Protein AF-A0AB33I318-F1 (afdb_monomer_lite)

Sequence (95 aa):
MVATRLNSIQIMRGIAALIVVAFHIRYNLSVYEQKNLGDLMFSNGEVGVYLFFVISGFIISLSTRRKESPLEFSIKRLLRIYPPYIFSFAILLFY

Foldseek 3Di:
DDPPPPVVLVVLLVVLVVLVVLLVCLCVPQDPVRNNPSCVVRVVSVVSVVSNVVSVVVVLVVVVVPVDDPVRVVVVVCVVPVVVVVVVVVVVVVD

InterPro domains:
  IPR002656 Acyltransferase 3 domain [PF01757] (7-93)
  IPR050879 Acyltransferase 3 [PTHR23028] (7-93)

pLDDT: mean 88.37, std 10.95, range [36.38, 96.81]

Organism: Escherichia coli (NCBI:txid562)

Radius of gyration: 17.6 Å; chains: 1; bounding box: 36×33×50 Å

Secondary structure (DSSP, 8-state):
------HHHHHHHHHHHHHHHHHHHGGG--BTTBTTHHHHHHTTTTHHHHHHHHHHHHHHHHHHTS---HHHHHHHHHHHHHHHHHHHHHHHHH-

Structure (mmCIF, N/CA/C/O backbone):
data_AF-A0AB33I318-F1
#
_entry.id   AF-A0AB33I318-F1
#
loop_
_atom_site.group_PDB
_atom_site.id
_atom_site.type_symbol
_atom_site.label_atom_id
_atom_site.label_alt_id
_atom_site.label_comp_id
_atom_site.label_asym_id
_atom_site.label_entity_id
_atom_site.label_seq_id
_atom_site.pdbx_PDB_ins_code
_atom_site.Cartn_x
_atom_site.Cartn_y
_atom_site.Cartn_z
_atom_site.occupancy
_atom_site.B_iso_or_equiv
_atom_site.auth_seq_id
_atom_site.auth_comp_id
_atom_site.auth_asym_id
_atom_site.auth_atom_id
_atom_site.pdbx_PDB_model_num
ATOM 1 N N . MET A 1 1 ? -5.306 -10.255 26.723 1.00 36.38 1 MET A N 1
ATOM 2 C CA . MET A 1 1 ? -5.686 -11.223 25.669 1.00 36.38 1 MET A CA 1
ATOM 3 C C . MET A 1 1 ? -4.721 -11.033 24.507 1.00 36.38 1 MET A C 1
ATOM 5 O O . MET A 1 1 ? -4.712 -9.959 23.915 1.00 36.38 1 MET A O 1
ATOM 9 N N . VAL A 1 2 ? -3.822 -11.991 24.271 1.00 39.59 2 VAL A N 1
ATOM 10 C CA . VAL A 1 2 ? -2.802 -11.891 23.216 1.00 39.59 2 VAL A CA 1
ATOM 11 C C . VAL A 1 2 ? -3.521 -11.745 21.878 1.00 39.59 2 VAL A C 1
ATOM 13 O O . VAL A 1 2 ? -4.323 -12.590 21.499 1.00 39.59 2 VAL A O 1
ATOM 16 N N . ALA A 1 3 ? -3.280 -10.635 21.185 1.00 53.16 3 ALA A N 1
ATOM 17 C CA . ALA A 1 3 ? -3.701 -10.469 19.807 1.00 53.16 3 ALA A CA 1
ATOM 18 C C . ALA A 1 3 ? -3.057 -11.591 18.988 1.00 53.16 3 ALA A C 1
ATOM 20 O O . ALA A 1 3 ? -1.852 -11.526 18.755 1.00 53.16 3 ALA A O 1
ATOM 21 N N . THR A 1 4 ? -3.818 -12.603 18.571 1.00 60.81 4 THR A N 1
ATOM 22 C CA . THR A 1 4 ? -3.314 -13.649 17.677 1.00 60.81 4 THR A CA 1
ATOM 23 C C . THR A 1 4 ? -2.891 -12.975 16.377 1.00 60.81 4 THR A C 1
ATOM 25 O O . THR A 1 4 ? -3.716 -12.644 15.524 1.00 60.81 4 THR A O 1
ATOM 28 N N . ARG A 1 5 ? -1.601 -12.649 16.257 1.00 68.75 5 ARG A N 1
ATOM 29 C CA . ARG A 1 5 ? -1.053 -12.089 15.028 1.00 68.75 5 ARG A CA 1
ATOM 30 C C . ARG A 1 5 ? -0.975 -13.244 14.045 1.00 68.75 5 ARG A C 1
ATOM 32 O O . ARG A 1 5 ? -0.179 -14.161 14.218 1.00 68.75 5 ARG A O 1
ATOM 39 N N . LEU A 1 6 ? -1.835 -13.208 13.032 1.00 87.56 6 LEU A N 1
ATOM 40 C CA . LEU A 1 6 ? -1.808 -14.154 11.921 1.00 87.56 6 LEU A CA 1
ATOM 41 C C . LEU A 1 6 ? -0.604 -13.826 11.031 1.00 87.56 6 LEU A C 1
ATOM 43 O O . LEU A 1 6 ? -0.745 -13.212 9.974 1.00 87.56 6 LEU A O 1
ATOM 47 N N . ASN A 1 7 ? 0.593 -14.164 11.512 1.00 89.25 7 ASN A N 1
ATOM 48 C CA . ASN A 1 7 ? 1.855 -13.797 10.873 1.00 89.25 7 ASN A CA 1
ATOM 49 C C . ASN A 1 7 ? 1.940 -14.357 9.451 1.00 89.25 7 ASN A C 1
ATOM 51 O O . ASN A 1 7 ? 2.300 -13.619 8.544 1.00 89.25 7 ASN A O 1
ATOM 55 N N . SER A 1 8 ? 1.510 -15.602 9.232 1.00 91.94 8 SER A N 1
ATOM 56 C CA . SER A 1 8 ? 1.435 -16.213 7.898 1.00 91.94 8 SER A CA 1
ATOM 57 C C . SER A 1 8 ? 0.595 -15.386 6.917 1.00 91.94 8 SER A C 1
ATOM 59 O O . SER A 1 8 ? 1.034 -15.117 5.803 1.00 91.94 8 SER A O 1
ATOM 61 N N . ILE A 1 9 ? -0.571 -14.897 7.347 1.00 93.00 9 ILE A N 1
ATOM 62 C CA . ILE A 1 9 ? -1.456 -14.059 6.524 1.00 93.00 9 ILE A CA 1
ATOM 63 C C . ILE A 1 9 ? -0.828 -12.688 6.237 1.00 93.00 9 ILE A C 1
ATOM 65 O O . ILE A 1 9 ? -0.945 -12.174 5.126 1.00 93.00 9 ILE A O 1
ATOM 69 N N . GLN A 1 10 ? -0.130 -12.090 7.208 1.00 92.56 10 GLN A N 1
ATOM 70 C CA . GLN A 1 10 ? 0.583 -10.826 6.983 1.00 92.56 10 GLN A CA 1
ATOM 71 C C . GLN A 1 10 ? 1.772 -11.001 6.026 1.00 92.56 10 GLN A C 1
ATOM 73 O O . GLN A 1 10 ? 1.985 -10.140 5.175 1.00 92.56 10 GLN A O 1
ATOM 78 N N . ILE A 1 11 ? 2.506 -12.115 6.119 1.00 94.62 11 ILE A N 1
ATOM 79 C CA . ILE A 1 11 ? 3.586 -12.460 5.181 1.00 94.62 11 ILE A CA 1
ATOM 80 C C . ILE A 1 11 ? 3.012 -12.637 3.774 1.00 94.62 11 ILE A C 1
ATOM 82 O O . ILE A 1 11 ? 3.521 -12.037 2.832 1.00 94.62 11 ILE A O 1
ATOM 86 N N . MET A 1 12 ? 1.906 -13.371 3.634 1.00 95.19 12 MET A N 1
ATOM 87 C CA . MET A 1 12 ? 1.229 -13.564 2.348 1.00 95.19 12 MET A CA 1
ATOM 88 C C . MET A 1 12 ? 0.763 -12.239 1.736 1.00 95.19 12 MET A C 1
ATOM 90 O O . MET A 1 12 ? 0.923 -12.020 0.539 1.00 95.19 12 MET A O 1
ATOM 94 N N . ARG A 1 13 ? 0.258 -11.311 2.558 1.00 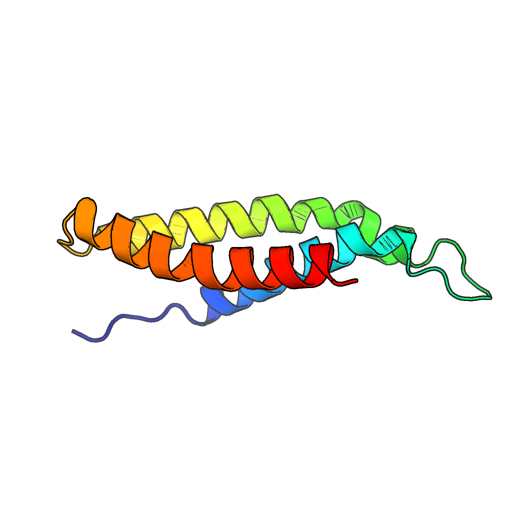95.19 13 ARG A N 1
ATOM 95 C CA . ARG A 1 13 ? -0.053 -9.944 2.118 1.00 95.19 13 ARG A CA 1
ATOM 96 C C . ARG A 1 13 ? 1.192 -9.200 1.625 1.00 95.19 13 ARG A C 1
ATOM 98 O O . ARG A 1 13 ? 1.104 -8.478 0.637 1.00 95.19 13 ARG A O 1
ATOM 105 N N . GLY A 1 14 ? 2.327 -9.358 2.306 1.00 95.00 14 GLY A N 1
ATOM 106 C CA . GLY A 1 14 ? 3.610 -8.797 1.876 1.00 95.00 14 GLY A CA 1
ATOM 107 C C . GLY A 1 14 ? 4.049 -9.344 0.518 1.00 95.00 14 GLY A C 1
ATOM 108 O O . GLY A 1 14 ? 4.345 -8.565 -0.381 1.00 95.00 14 GLY A O 1
ATOM 109 N N . ILE A 1 15 ? 3.996 -10.667 0.340 1.00 96.81 15 ILE A N 1
ATOM 110 C CA . ILE A 1 15 ? 4.298 -11.333 -0.936 1.00 96.81 15 ILE A CA 1
ATOM 111 C C . ILE A 1 15 ? 3.374 -10.817 -2.046 1.00 96.81 15 ILE A C 1
ATOM 113 O O . ILE A 1 15 ? 3.855 -10.441 -3.111 1.00 96.81 15 ILE A O 1
ATOM 117 N N . ALA A 1 16 ? 2.067 -10.720 -1.787 1.00 96.69 16 ALA A N 1
ATOM 118 C CA . ALA A 1 16 ? 1.109 -10.182 -2.750 1.00 96.69 16 ALA A CA 1
ATOM 119 C C . ALA A 1 16 ? 1.461 -8.744 -3.169 1.00 96.69 16 ALA A C 1
ATOM 121 O O . ALA A 1 16 ? 1.458 -8.436 -4.356 1.00 96.69 16 ALA A O 1
ATOM 122 N N . ALA A 1 17 ? 1.836 -7.879 -2.218 1.00 96.44 17 ALA A N 1
ATOM 123 C CA . ALA A 1 17 ? 2.261 -6.513 -2.522 1.00 96.44 17 ALA A CA 1
ATOM 124 C C . ALA A 1 17 ? 3.537 -6.472 -3.383 1.00 96.44 17 ALA A C 1
ATOM 126 O O . ALA A 1 17 ? 3.621 -5.669 -4.308 1.00 96.44 17 ALA A O 1
ATOM 127 N N . LEU A 1 18 ? 4.507 -7.354 -3.120 1.00 96.38 18 LEU A N 1
ATOM 128 C CA . LEU A 1 18 ? 5.730 -7.456 -3.924 1.00 96.38 18 LEU A CA 1
ATOM 129 C C . LEU A 1 18 ? 5.439 -7.912 -5.358 1.00 96.38 18 LEU A C 1
ATOM 131 O O . LEU A 1 18 ? 6.019 -7.363 -6.290 1.00 96.38 18 LEU A O 1
ATOM 135 N N . ILE A 1 19 ? 4.506 -8.849 -5.548 1.00 95.75 19 ILE A N 1
ATOM 136 C CA . ILE A 1 19 ? 4.052 -9.266 -6.884 1.00 95.75 19 ILE A CA 1
ATOM 137 C C . ILE A 1 19 ? 3.414 -8.083 -7.631 1.00 95.75 19 ILE A C 1
ATOM 139 O O . ILE A 1 19 ? 3.702 -7.883 -8.809 1.00 95.75 19 ILE A O 1
ATOM 143 N N . VAL A 1 20 ? 2.610 -7.253 -6.952 1.00 96.06 20 VAL A N 1
ATOM 144 C CA . VAL A 1 20 ? 2.029 -6.033 -7.549 1.00 96.06 20 VAL A CA 1
ATOM 145 C C . VAL A 1 20 ? 3.115 -5.046 -7.967 1.00 96.06 20 VAL A C 1
ATOM 147 O O . VAL A 1 20 ? 3.037 -4.481 -9.056 1.00 96.06 20 VAL A O 1
ATOM 150 N N . VAL A 1 21 ? 4.137 -4.839 -7.133 1.00 94.94 21 VAL A N 1
ATOM 151 C CA . VAL A 1 21 ? 5.276 -3.982 -7.494 1.00 94.94 21 VAL A CA 1
ATOM 152 C C . VAL A 1 21 ? 5.982 -4.547 -8.723 1.00 94.94 21 VAL A C 1
ATOM 154 O O . VAL A 1 21 ? 6.138 -3.815 -9.697 1.00 94.94 21 VAL A O 1
ATOM 157 N N . ALA A 1 22 ? 6.323 -5.841 -8.716 1.00 94.00 22 ALA A N 1
ATOM 158 C CA . ALA A 1 22 ? 6.976 -6.527 -9.831 1.00 94.00 22 ALA A CA 1
ATOM 159 C C . ALA A 1 22 ? 6.180 -6.405 -11.141 1.00 94.00 22 ALA A C 1
ATOM 161 O O . ALA A 1 22 ? 6.759 -6.121 -12.188 1.00 94.00 22 ALA A O 1
ATOM 162 N N . PHE A 1 23 ? 4.849 -6.518 -11.073 1.00 93.94 23 PHE A N 1
ATOM 163 C CA . PHE A 1 23 ? 3.959 -6.276 -12.207 1.00 93.94 23 PHE A CA 1
ATOM 164 C C . PHE A 1 23 ? 4.118 -4.862 -12.774 1.00 93.94 23 PHE A C 1
ATOM 166 O O . PHE A 1 23 ? 4.243 -4.711 -13.984 1.00 93.94 23 PHE A O 1
ATOM 173 N N . HIS A 1 24 ? 4.132 -3.822 -11.937 1.00 93.12 24 HIS A N 1
ATOM 174 C CA . HIS A 1 24 ? 4.217 -2.436 -12.418 1.00 93.12 24 HIS A CA 1
ATOM 175 C C . HIS A 1 24 ? 5.600 -2.085 -12.971 1.00 93.12 24 HIS A C 1
ATOM 177 O O . HIS A 1 24 ? 5.698 -1.337 -13.941 1.00 93.12 24 HIS A O 1
ATOM 183 N N . ILE A 1 25 ? 6.669 -2.645 -12.398 1.00 92.31 25 ILE A N 1
ATOM 184 C CA . ILE A 1 25 ? 8.030 -2.386 -12.882 1.00 92.31 25 ILE A CA 1
ATOM 185 C C . ILE A 1 25 ? 8.426 -3.271 -14.068 1.00 92.31 25 ILE A C 1
ATOM 187 O O . ILE A 1 25 ? 9.474 -3.019 -14.652 1.00 92.31 25 ILE A O 1
ATOM 191 N N . ARG A 1 26 ? 7.605 -4.257 -14.466 1.00 90.25 26 ARG A N 1
ATOM 192 C CA . ARG A 1 26 ? 7.944 -5.266 -15.491 1.00 90.25 26 ARG A CA 1
ATOM 193 C C . ARG A 1 26 ? 8.472 -4.680 -16.803 1.00 90.25 26 ARG A C 1
ATOM 195 O O . ARG A 1 26 ? 9.401 -5.230 -17.382 1.00 90.25 26 ARG A O 1
ATOM 202 N N . TYR A 1 27 ? 7.947 -3.534 -17.229 1.00 86.25 27 TYR A N 1
ATOM 203 C CA . TYR A 1 27 ? 8.371 -2.863 -18.461 1.00 86.25 27 TYR A CA 1
ATOM 204 C C . TYR A 1 27 ? 9.807 -2.326 -18.400 1.00 86.25 27 TYR A C 1
ATOM 206 O O . TYR A 1 27 ? 10.430 -2.113 -19.432 1.00 86.25 27 TYR A O 1
ATOM 214 N N . ASN A 1 28 ? 10.346 -2.150 -17.194 1.00 86.56 28 ASN A N 1
ATOM 215 C CA . ASN A 1 28 ? 11.712 -1.697 -16.945 1.00 86.56 28 ASN A CA 1
ATOM 216 C C . ASN A 1 28 ? 12.676 -2.863 -16.653 1.00 86.56 28 ASN A C 1
ATOM 218 O O . ASN A 1 28 ? 13.853 -2.628 -16.403 1.00 86.56 28 ASN A O 1
ATOM 222 N N . LEU A 1 29 ? 12.201 -4.118 -16.667 1.00 82.88 29 LEU A N 1
ATOM 223 C CA . LEU A 1 29 ? 13.011 -5.314 -16.385 1.00 82.88 29 LEU A CA 1
ATOM 224 C C . LEU A 1 29 ? 13.664 -5.926 -17.637 1.00 82.88 29 LEU A C 1
ATOM 226 O O . LEU A 1 29 ? 14.113 -7.072 -17.604 1.00 82.88 29 LEU A O 1
ATOM 230 N N . SER A 1 30 ? 13.733 -5.196 -18.750 1.00 77.69 30 SER A N 1
ATOM 231 C CA . SER A 1 30 ? 14.438 -5.664 -19.945 1.00 77.69 30 SER A CA 1
ATOM 232 C C . SER A 1 30 ? 15.945 -5.751 -19.682 1.00 77.69 30 SER A C 1
ATOM 234 O O . SER A 1 30 ? 16.571 -4.753 -19.321 1.00 77.69 30 SER A O 1
ATOM 236 N N . VAL A 1 31 ? 16.537 -6.922 -19.911 1.00 76.62 31 VAL A N 1
ATOM 237 C CA . VAL A 1 31 ? 17.995 -7.131 -19.861 1.00 76.62 31 VAL A CA 1
ATOM 238 C C . VAL A 1 31 ? 18.522 -7.195 -21.297 1.00 76.62 31 VAL A C 1
ATOM 240 O O . VAL A 1 31 ? 17.778 -7.593 -22.191 1.00 76.62 31 VAL A O 1
ATOM 243 N N . TYR A 1 32 ? 19.782 -6.801 -21.531 1.00 69.25 32 TYR A N 1
ATOM 244 C CA . TYR A 1 32 ? 20.408 -6.666 -22.863 1.00 69.25 32 TYR A CA 1
ATOM 245 C C . TYR A 1 32 ? 20.077 -7.804 -23.851 1.00 69.25 32 TYR A C 1
ATOM 247 O O . TYR A 1 32 ? 19.795 -7.528 -25.015 1.00 69.25 32 TYR A O 1
ATOM 255 N N . GLU A 1 33 ? 20.051 -9.061 -23.392 1.00 75.19 33 GLU A N 1
ATOM 256 C CA . GLU A 1 33 ? 19.741 -10.228 -24.235 1.00 75.19 33 GLU A CA 1
ATOM 257 C C . GLU A 1 33 ? 18.259 -10.642 -24.234 1.00 75.19 33 GLU A C 1
ATOM 259 O O . GLU A 1 33 ? 17.802 -11.316 -25.155 1.00 75.19 33 G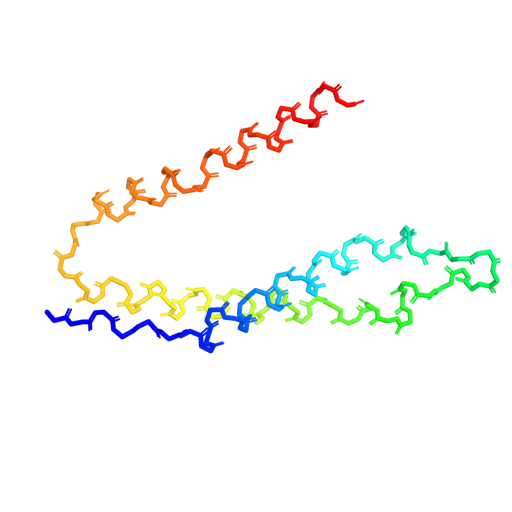LU A O 1
ATOM 264 N N . GLN A 1 34 ? 17.470 -10.211 -23.245 1.00 78.62 34 GLN A N 1
ATOM 265 C CA . GLN A 1 34 ? 16.071 -10.607 -23.089 1.00 78.62 34 GLN A CA 1
ATOM 266 C C . GLN A 1 34 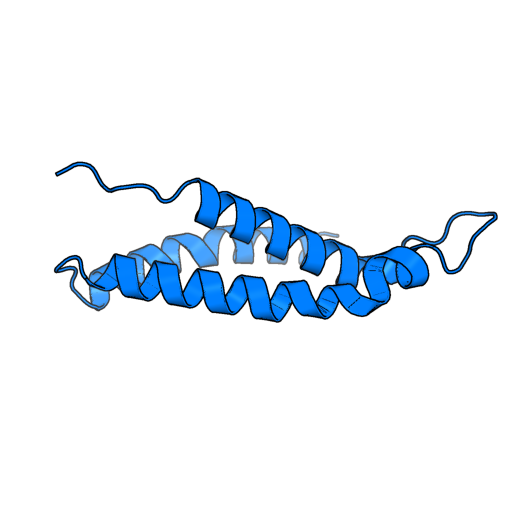? 15.180 -9.393 -22.815 1.00 78.62 34 GLN A C 1
ATOM 268 O O . GLN A 1 34 ? 14.885 -9.025 -21.674 1.00 78.62 34 GLN A O 1
ATOM 273 N N . LYS A 1 35 ? 14.696 -8.794 -23.907 1.00 78.94 35 LYS A N 1
ATOM 274 C CA . LYS A 1 35 ? 13.848 -7.592 -23.876 1.00 78.94 35 LYS A CA 1
ATOM 275 C C . LYS A 1 35 ? 12.505 -7.804 -23.165 1.00 78.94 35 LYS A C 1
ATOM 277 O O . LYS A 1 35 ? 12.005 -6.875 -22.550 1.00 78.94 35 LYS A O 1
ATOM 282 N N . ASN A 1 36 ? 11.971 -9.028 -23.181 1.00 85.56 36 ASN A N 1
ATOM 283 C CA . ASN A 1 36 ? 10.642 -9.354 -22.642 1.00 85.56 36 ASN A CA 1
ATOM 284 C C . ASN A 1 36 ? 10.691 -10.083 -21.285 1.00 85.56 36 ASN A C 1
ATOM 286 O O . ASN A 1 36 ? 9.728 -10.752 -20.914 1.00 85.56 36 ASN A O 1
ATOM 290 N N . LEU A 1 37 ? 11.811 -10.017 -20.552 1.00 87.50 37 LEU A N 1
ATOM 291 C CA . LEU A 1 37 ? 11.977 -10.759 -19.295 1.00 87.50 37 LEU A CA 1
ATOM 292 C C . LEU A 1 37 ? 10.893 -10.408 -18.261 1.00 87.50 37 LEU A C 1
ATOM 294 O O . LEU A 1 37 ? 10.316 -11.301 -17.642 1.00 87.50 37 LEU A O 1
ATOM 298 N N . GLY A 1 38 ? 10.577 -9.120 -18.112 1.00 87.62 38 GLY A N 1
ATOM 299 C CA . GLY A 1 38 ? 9.544 -8.668 -17.184 1.00 87.62 38 GLY A CA 1
ATOM 300 C C . GLY A 1 38 ? 8.153 -9.208 -17.518 1.00 87.62 38 GLY A C 1
ATOM 301 O O . GLY A 1 38 ? 7.458 -9.679 -16.622 1.00 87.62 38 GLY A O 1
ATOM 302 N N . ASP A 1 39 ? 7.759 -9.208 -18.792 1.00 89.00 39 ASP A N 1
ATOM 303 C CA . ASP A 1 39 ? 6.468 -9.763 -19.213 1.00 89.00 39 ASP A CA 1
ATOM 304 C C . ASP A 1 39 ? 6.428 -11.291 -19.072 1.00 89.00 39 ASP A C 1
ATOM 306 O O . ASP A 1 39 ? 5.416 -11.844 -18.640 1.00 89.00 39 ASP A O 1
ATOM 310 N N . LEU A 1 40 ? 7.538 -11.984 -19.348 1.00 89.12 40 LEU A N 1
ATOM 311 C CA . LEU A 1 40 ? 7.632 -13.433 -19.152 1.00 89.12 40 LEU A CA 1
ATOM 312 C C . LEU A 1 40 ? 7.405 -13.825 -17.684 1.00 89.12 40 LEU A C 1
ATOM 314 O O . LEU A 1 40 ? 6.718 -14.804 -17.404 1.00 89.12 40 LEU A O 1
ATOM 318 N N . MET A 1 41 ? 7.981 -13.066 -16.751 1.00 89.06 41 MET A N 1
ATOM 319 C CA . MET A 1 41 ? 7.933 -13.388 -15.322 1.00 89.06 41 MET A CA 1
ATOM 320 C C . MET A 1 41 ? 6.698 -12.827 -14.611 1.00 89.06 41 MET A C 1
ATOM 322 O O . MET A 1 41 ? 6.206 -13.440 -13.664 1.00 89.06 41 MET A O 1
ATOM 326 N N . PHE A 1 42 ? 6.204 -11.662 -15.036 1.00 93.00 42 PHE A N 1
ATOM 327 C CA . PHE A 1 42 ? 5.239 -10.876 -14.265 1.00 93.00 42 PHE A CA 1
ATOM 328 C C . PHE A 1 42 ? 4.026 -10.401 -15.067 1.00 93.00 42 PHE A C 1
ATOM 330 O O . PHE A 1 42 ? 3.274 -9.590 -14.542 1.00 93.00 42 PHE A O 1
ATOM 337 N N . SER A 1 43 ? 3.767 -10.905 -16.279 1.00 90.50 43 SER A N 1
ATOM 338 C CA . SER A 1 43 ? 2.537 -10.580 -17.033 1.00 90.50 43 SER A CA 1
ATOM 339 C C . SER A 1 43 ? 1.252 -10.861 -16.248 1.00 90.50 43 SER A C 1
ATOM 341 O O . SER A 1 43 ? 0.334 -10.055 -16.284 1.00 90.50 43 SER A O 1
ATOM 343 N N . ASN A 1 44 ? 1.213 -11.938 -15.461 1.00 92.19 44 ASN A N 1
ATOM 344 C CA . ASN A 1 44 ? 0.058 -12.303 -14.626 1.00 92.19 44 ASN A CA 1
ATOM 345 C C . ASN A 1 44 ? 0.124 -11.728 -13.196 1.00 92.19 44 ASN A C 1
ATOM 347 O O . ASN A 1 44 ? -0.619 -12.148 -12.306 1.00 92.19 44 ASN A O 1
ATOM 351 N N . GLY A 1 45 ? 1.035 -10.787 -12.930 1.00 90.50 45 GLY A N 1
ATOM 352 C CA . GLY A 1 45 ? 1.237 -10.219 -11.592 1.00 90.50 45 GLY A CA 1
ATOM 353 C C . GLY A 1 45 ? 0.057 -9.384 -11.069 1.00 90.50 45 GLY A C 1
ATOM 354 O O . GLY A 1 45 ? -0.029 -9.121 -9.869 1.00 90.50 45 GLY A O 1
ATOM 355 N N . GLU A 1 46 ? -0.908 -9.040 -11.924 1.00 92.44 46 GLU A N 1
ATOM 356 C CA . GLU A 1 46 ? -2.201 -8.454 -11.541 1.00 92.44 46 GLU A CA 1
ATOM 357 C C . GLU A 1 46 ? -2.972 -9.305 -10.519 1.00 92.44 46 GLU A C 1
ATOM 359 O O . GLU A 1 46 ? -3.680 -8.761 -9.670 1.00 92.44 46 GLU A O 1
ATOM 364 N N . VAL A 1 47 ? -2.754 -10.628 -10.502 1.00 94.38 47 VAL A N 1
ATOM 365 C CA . VAL A 1 47 ? -3.327 -11.535 -9.494 1.00 94.38 47 VAL A CA 1
ATOM 366 C C . VAL A 1 47 ? -2.945 -11.123 -8.067 1.00 94.38 47 VAL A C 1
ATOM 368 O O . VAL A 1 47 ? -3.742 -11.262 -7.132 1.00 94.38 47 VAL A O 1
ATOM 371 N N . GLY A 1 48 ? -1.755 -10.538 -7.898 1.00 94.12 48 GLY A N 1
ATOM 372 C CA . GLY A 1 48 ? -1.296 -9.994 -6.622 1.00 94.12 48 GLY A CA 1
ATOM 373 C C . GLY A 1 48 ? -2.220 -8.905 -6.071 1.00 94.12 48 GLY A C 1
ATOM 374 O O . GLY A 1 48 ? -2.386 -8.814 -4.854 1.00 94.12 48 GLY A O 1
ATOM 375 N N . VAL A 1 49 ? -2.881 -8.129 -6.939 1.00 95.38 49 VAL A N 1
ATOM 376 C CA . VAL A 1 49 ? -3.819 -7.067 -6.547 1.00 95.38 49 VAL A CA 1
ATOM 377 C C . VAL A 1 49 ? -5.041 -7.674 -5.862 1.00 95.38 49 VAL A C 1
ATOM 379 O O . VAL A 1 49 ? -5.367 -7.295 -4.733 1.00 95.38 49 VAL A O 1
ATOM 382 N N . TYR A 1 50 ? -5.677 -8.664 -6.495 1.00 96.38 50 TYR A N 1
ATOM 383 C CA . TYR A 1 50 ? -6.843 -9.346 -5.925 1.00 96.38 50 TYR A CA 1
ATOM 384 C C . TYR A 1 50 ? -6.502 -10.001 -4.583 1.00 96.38 50 TYR A C 1
ATOM 386 O O . TYR A 1 50 ? -7.213 -9.802 -3.595 1.00 96.38 50 TYR A O 1
ATOM 394 N N . LEU A 1 51 ? -5.373 -10.716 -4.513 1.00 95.81 51 LEU A N 1
ATOM 395 C CA . LEU A 1 51 ? -4.932 -11.377 -3.286 1.00 95.81 51 LEU A CA 1
ATOM 396 C C . LEU A 1 51 ? -4.646 -10.367 -2.162 1.00 95.81 51 LEU A C 1
ATOM 398 O O . LEU A 1 51 ? -5.099 -10.548 -1.027 1.00 95.81 51 LEU A O 1
ATOM 402 N N . PHE A 1 52 ? -3.942 -9.274 -2.469 1.00 96.50 52 PHE A N 1
ATOM 403 C CA . PHE A 1 52 ? -3.635 -8.221 -1.503 1.00 96.50 52 PHE A CA 1
ATOM 404 C C . PHE A 1 52 ? -4.904 -7.575 -0.934 1.00 96.50 52 PHE A C 1
ATOM 406 O O . PHE A 1 52 ? -4.997 -7.377 0.285 1.00 96.50 52 PHE A O 1
ATOM 413 N N . PHE A 1 53 ? -5.886 -7.264 -1.785 1.00 95.31 53 PHE A N 1
ATOM 414 C CA . PHE A 1 53 ? -7.136 -6.638 -1.353 1.00 95.31 53 PHE A CA 1
ATOM 415 C C . PHE A 1 53 ? -8.011 -7.582 -0.526 1.00 95.31 53 PHE A C 1
ATOM 417 O O . PHE A 1 53 ? -8.489 -7.164 0.532 1.00 95.31 53 PHE A O 1
ATOM 424 N N . VAL A 1 54 ? -8.162 -8.847 -0.930 1.00 96.31 54 VAL A N 1
ATOM 425 C CA . VAL A 1 54 ? -8.951 -9.841 -0.177 1.00 96.31 54 VAL A CA 1
ATOM 426 C C . VAL A 1 54 ? -8.357 -10.069 1.216 1.00 96.31 54 VAL A C 1
ATOM 428 O O . VAL A 1 54 ? -9.073 -9.973 2.217 1.00 96.31 54 VAL A O 1
ATOM 431 N N . ILE A 1 55 ? -7.039 -10.283 1.314 1.00 95.38 55 ILE A N 1
ATOM 432 C CA . ILE A 1 55 ? -6.366 -10.456 2.611 1.00 95.38 55 ILE A CA 1
ATOM 433 C C . ILE A 1 55 ? -6.497 -9.191 3.463 1.00 95.38 55 ILE A C 1
ATOM 435 O O . ILE A 1 55 ? -6.761 -9.269 4.666 1.00 95.38 55 ILE A O 1
ATOM 439 N N . SER A 1 56 ? -6.316 -8.015 2.860 1.00 92.81 56 SER A N 1
ATOM 440 C CA . SER A 1 56 ? -6.452 -6.751 3.582 1.00 92.81 56 SER A CA 1
ATOM 441 C C . SER A 1 56 ? -7.868 -6.593 4.135 1.00 92.81 56 SER A C 1
ATOM 443 O O . SER A 1 56 ? -8.008 -6.307 5.322 1.00 92.81 56 SER A O 1
ATOM 445 N N . GLY A 1 57 ? -8.904 -6.853 3.332 1.00 92.38 57 GLY A N 1
ATOM 446 C CA . GLY A 1 57 ? -10.306 -6.836 3.762 1.00 92.38 57 GLY A CA 1
ATOM 447 C C . GLY A 1 57 ? -10.575 -7.777 4.937 1.00 92.38 57 GLY A C 1
ATOM 448 O O . GLY A 1 57 ? -11.145 -7.360 5.947 1.00 92.38 57 GLY A O 1
ATOM 449 N N . PHE A 1 58 ? -10.070 -9.010 4.858 1.00 92.75 58 PHE A N 1
ATOM 450 C CA . PHE A 1 58 ? -10.156 -9.986 5.944 1.00 92.75 58 PHE A CA 1
ATOM 451 C C . PHE A 1 58 ? -9.514 -9.479 7.248 1.00 92.75 58 PHE A C 1
ATOM 453 O O . PHE A 1 58 ? -10.140 -9.509 8.309 1.00 92.75 58 PHE A O 1
ATOM 460 N N . ILE A 1 59 ? -8.287 -8.948 7.182 1.00 90.31 59 ILE A N 1
ATOM 461 C CA . ILE A 1 59 ? -7.585 -8.403 8.357 1.00 90.31 59 ILE A CA 1
ATOM 462 C C . ILE A 1 59 ? -8.330 -7.203 8.956 1.00 90.31 59 ILE A C 1
ATOM 464 O O . ILE A 1 59 ? -8.365 -7.048 10.177 1.00 90.31 59 ILE A O 1
ATOM 468 N N . ILE A 1 60 ? -8.927 -6.358 8.116 1.00 88.88 60 ILE A N 1
ATOM 469 C CA . ILE A 1 60 ? -9.700 -5.193 8.558 1.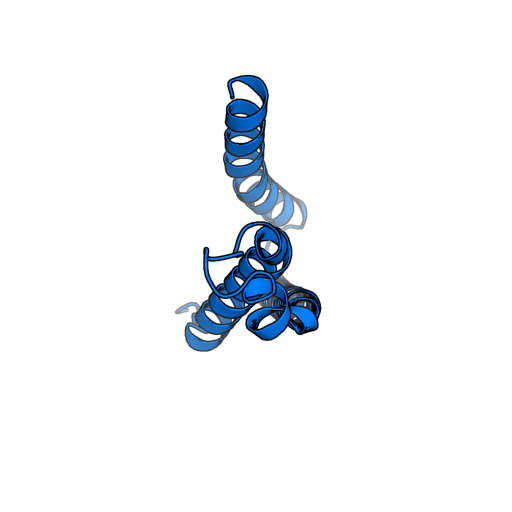00 88.88 60 ILE A CA 1
ATOM 470 C C . ILE A 1 60 ? -10.945 -5.637 9.316 1.00 88.88 60 ILE A C 1
ATOM 472 O O . ILE A 1 60 ? -11.156 -5.169 10.432 1.00 88.88 60 ILE A O 1
ATOM 476 N N . SER A 1 61 ? -11.708 -6.574 8.751 1.00 89.31 61 SER A N 1
ATOM 477 C CA . SER A 1 61 ? -12.885 -7.160 9.400 1.00 89.31 61 SER A CA 1
ATOM 478 C C . SER A 1 61 ? -12.529 -7.804 10.745 1.00 89.31 61 SER A C 1
AT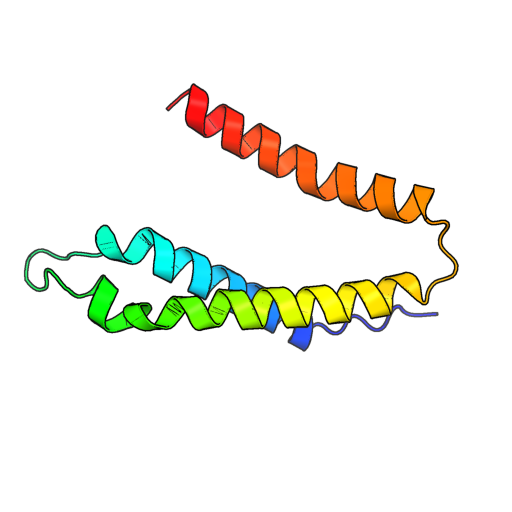OM 480 O O . SER A 1 61 ? -13.224 -7.618 11.742 1.00 89.31 61 SER A O 1
ATOM 482 N N . LEU A 1 62 ? -11.392 -8.503 10.823 1.00 87.50 62 LEU A N 1
ATOM 483 C CA . LEU A 1 62 ? -10.916 -9.071 12.083 1.00 87.50 62 LEU A CA 1
ATOM 484 C C . LEU A 1 62 ? -10.524 -7.987 13.105 1.00 87.50 62 LEU A C 1
ATOM 486 O O . LEU A 1 62 ? -10.749 -8.160 14.303 1.00 87.50 62 LEU A O 1
ATOM 490 N N . SER A 1 63 ? -9.941 -6.876 12.647 1.00 82.75 63 SER A N 1
ATOM 491 C CA . SER A 1 63 ? -9.543 -5.750 13.502 1.00 82.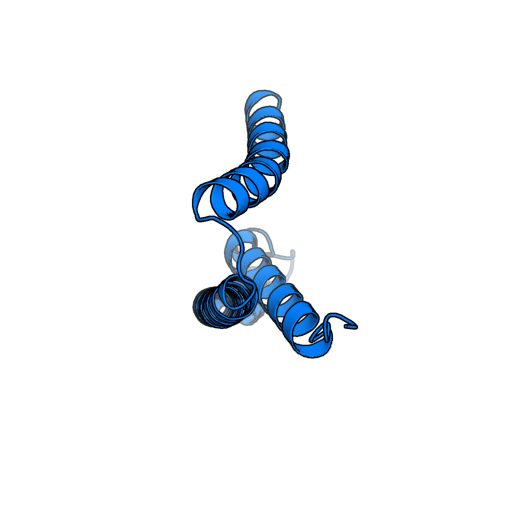75 63 SER A CA 1
ATOM 492 C C . SER A 1 63 ? -10.749 -5.031 14.102 1.00 82.75 63 SER A C 1
ATOM 494 O O . SER A 1 63 ? -10.714 -4.692 15.283 1.00 82.75 63 SER A O 1
ATOM 496 N N . THR A 1 64 ? -11.821 -4.844 13.328 1.00 83.19 64 THR A N 1
ATOM 497 C CA . THR A 1 64 ? -13.044 -4.153 13.774 1.00 83.19 64 THR A CA 1
ATOM 498 C C . THR A 1 64 ? -13.916 -4.991 14.713 1.00 83.19 64 THR A C 1
ATOM 500 O O . THR A 1 64 ? -14.841 -4.460 15.317 1.00 83.19 64 THR A O 1
ATOM 503 N N . ARG A 1 65 ? -13.615 -6.286 14.909 1.00 81.19 65 ARG A N 1
ATOM 504 C CA . ARG A 1 65 ? -14.238 -7.097 15.979 1.00 81.19 65 ARG A CA 1
ATOM 505 C C . ARG A 1 65 ? -13.817 -6.656 17.380 1.00 81.19 65 ARG A C 1
ATOM 507 O O . ARG A 1 65 ? -14.483 -6.995 18.358 1.00 81.19 65 ARG A O 1
ATOM 514 N N . ARG A 1 66 ? -12.703 -5.932 17.506 1.00 72.38 66 ARG A N 1
ATOM 515 C CA . ARG A 1 66 ? -12.356 -5.239 18.750 1.00 72.38 66 ARG A CA 1
ATOM 516 C C . ARG A 1 66 ? -13.296 -4.044 18.859 1.00 72.38 66 ARG A C 1
ATOM 518 O O . ARG A 1 66 ? -13.517 -3.383 17.855 1.00 72.38 66 ARG A O 1
ATOM 525 N N . LYS A 1 67 ? -13.857 -3.788 20.045 1.00 71.38 67 LYS A N 1
ATOM 526 C CA . LYS A 1 67 ? -14.808 -2.691 20.317 1.00 71.38 67 LYS A CA 1
ATOM 527 C C . LYS A 1 67 ? -14.150 -1.297 20.206 1.00 71.38 67 LYS A C 1
ATOM 529 O O . LYS A 1 67 ? -14.183 -0.527 21.157 1.00 71.38 67 LYS A O 1
ATOM 534 N N . GLU A 1 68 ? -13.494 -1.002 19.092 1.00 80.62 68 GLU A N 1
ATOM 535 C CA . GLU A 1 68 ? -12.930 0.309 18.780 1.00 80.62 68 GLU A CA 1
ATOM 536 C C . GLU A 1 68 ? -14.026 1.196 18.186 1.00 80.62 68 GLU A C 1
ATOM 538 O O . GLU A 1 68 ? -14.867 0.729 17.410 1.00 80.62 68 GLU A O 1
ATOM 543 N N . SER A 1 69 ? -14.019 2.482 18.537 1.00 87.62 69 SER A N 1
ATOM 544 C CA . SER A 1 69 ? -14.926 3.437 17.906 1.00 87.62 69 SER A CA 1
ATOM 545 C C . SER A 1 69 ? -14.553 3.625 16.422 1.00 87.62 69 SER A C 1
ATOM 547 O O . SER A 1 69 ? -13.369 3.567 16.065 1.00 87.62 69 SER A O 1
ATOM 549 N N . PRO A 1 70 ? -15.523 3.890 15.523 1.00 86.56 70 PRO A N 1
ATOM 550 C CA . PRO A 1 70 ? -15.231 4.156 14.110 1.00 86.56 70 PRO A CA 1
ATOM 551 C C . PRO A 1 70 ? -14.238 5.310 13.905 1.00 86.56 70 PRO A C 1
ATOM 553 O O . PRO A 1 70 ? -13.432 5.287 12.970 1.00 86.56 70 PRO A O 1
ATOM 556 N N . LEU A 1 71 ? -14.269 6.300 14.804 1.00 90.81 71 LEU A N 1
ATOM 557 C CA . LEU A 1 71 ? -13.361 7.443 14.800 1.00 90.81 71 LEU A CA 1
ATOM 558 C C . LEU A 1 71 ? -11.924 7.018 15.127 1.00 90.81 71 LEU A C 1
ATOM 560 O O . LEU A 1 71 ? -11.007 7.348 14.377 1.00 90.81 71 LEU A O 1
ATOM 564 N N . GLU A 1 72 ? -11.723 6.235 16.189 1.00 89.94 72 GLU A N 1
ATOM 565 C CA . GLU A 1 72 ? -10.400 5.711 16.553 1.00 89.94 72 GLU A CA 1
ATOM 566 C C . GLU A 1 72 ? -9.802 4.845 15.444 1.00 89.94 72 GLU A C 1
ATOM 568 O O . GLU A 1 72 ? -8.624 4.996 15.102 1.00 89.94 72 GLU A O 1
ATOM 573 N N . PHE A 1 73 ? -10.611 3.967 14.845 1.00 88.50 73 PHE A N 1
ATOM 574 C CA . PHE A 1 73 ? -10.185 3.145 13.714 1.00 88.50 73 PHE A CA 1
ATOM 575 C C . PHE A 1 73 ? -9.728 4.012 12.529 1.00 88.50 73 PHE A C 1
ATOM 577 O O . PHE A 1 73 ? -8.676 3.758 11.929 1.00 88.50 73 PHE A O 1
ATOM 584 N N . SER A 1 74 ? -10.496 5.058 12.215 1.00 90.69 74 SER A N 1
ATOM 585 C CA . SER A 1 74 ? -10.206 5.973 11.108 1.00 90.69 74 SER A CA 1
ATOM 586 C C . SER A 1 74 ? -8.924 6.767 11.354 1.00 90.69 74 SER A C 1
ATOM 588 O O . SER A 1 74 ? -8.057 6.789 10.483 1.00 90.69 74 SER A O 1
ATOM 590 N N . ILE A 1 75 ? -8.736 7.329 12.553 1.00 93.81 75 ILE A N 1
ATOM 591 C CA . ILE A 1 75 ? -7.521 8.079 12.916 1.00 93.81 75 ILE A CA 1
ATOM 592 C C . ILE A 1 75 ? -6.275 7.191 12.803 1.00 93.81 75 ILE A C 1
ATOM 594 O O . ILE A 1 75 ? -5.303 7.577 12.152 1.00 93.81 75 ILE A O 1
ATOM 598 N N . LYS A 1 76 ? -6.305 5.969 13.355 1.00 90.19 76 LYS A N 1
ATOM 599 C CA . LYS A 1 76 ? -5.178 5.018 13.254 1.00 90.19 76 LYS A CA 1
ATOM 600 C C . LYS A 1 76 ? -4.822 4.697 11.804 1.00 90.19 76 LYS A C 1
ATOM 602 O O . LYS A 1 76 ? -3.651 4.519 11.469 1.00 90.19 76 LYS A O 1
ATOM 607 N N . ARG A 1 77 ? -5.828 4.602 10.935 1.00 90.44 77 ARG A N 1
ATOM 608 C CA . ARG A 1 77 ? -5.634 4.335 9.510 1.00 90.44 77 ARG A CA 1
ATOM 609 C C . ARG A 1 77 ? -5.078 5.554 8.771 1.00 90.44 77 ARG A C 1
ATOM 611 O O . ARG A 1 77 ? -4.165 5.379 7.969 1.00 90.44 77 ARG A O 1
ATOM 618 N N . LEU A 1 78 ? -5.558 6.760 9.066 1.00 94.62 78 LEU A N 1
ATOM 619 C CA . LEU A 1 78 ? -5.032 8.001 8.487 1.00 94.62 78 LEU A CA 1
ATOM 620 C C . LEU A 1 78 ? -3.555 8.190 8.843 1.00 94.62 78 LEU A C 1
ATOM 622 O O . LEU A 1 78 ? -2.727 8.340 7.946 1.00 94.62 78 LEU A O 1
ATOM 626 N N . LEU A 1 79 ? -3.209 8.048 10.126 1.00 95.38 79 LEU A N 1
ATOM 627 C CA . LEU A 1 79 ? -1.825 8.122 10.605 1.00 95.38 79 LEU A CA 1
ATOM 628 C C . LEU A 1 79 ? -0.919 7.033 10.016 1.00 95.38 79 LEU A C 1
ATOM 630 O O . LEU A 1 79 ? 0.297 7.174 10.034 1.00 95.38 79 LEU A O 1
ATOM 634 N N . ARG A 1 80 ? -1.484 5.948 9.480 1.00 90.75 80 ARG A N 1
ATOM 635 C CA . ARG A 1 80 ? -0.726 4.901 8.788 1.00 90.75 80 ARG A CA 1
ATOM 636 C C . ARG A 1 80 ? -0.550 5.173 7.290 1.00 90.75 80 ARG A C 1
ATOM 638 O O . ARG A 1 80 ? 0.469 4.772 6.740 1.00 90.75 80 ARG A O 1
ATOM 645 N N . ILE A 1 81 ? -1.538 5.774 6.624 1.00 93.75 81 ILE A N 1
ATOM 646 C CA . ILE A 1 81 ? -1.545 5.974 5.162 1.00 93.75 81 ILE A CA 1
ATOM 647 C C . ILE A 1 81 ? -0.844 7.278 4.770 1.00 93.75 81 ILE A C 1
ATOM 649 O O . ILE A 1 81 ? -0.061 7.285 3.825 1.00 93.75 81 ILE A O 1
ATOM 653 N N . TYR A 1 82 ? -1.104 8.371 5.490 1.00 95.56 82 TYR A N 1
ATOM 654 C CA . TYR A 1 82 ? -0.610 9.694 5.103 1.00 95.56 82 TYR A CA 1
ATOM 655 C C . TYR A 1 82 ? 0.914 9.837 5.177 1.00 95.56 82 TYR A C 1
ATOM 657 O O . TYR A 1 82 ? 1.470 10.387 4.231 1.00 95.56 82 TYR A O 1
ATOM 665 N N . PRO A 1 83 ? 1.624 9.336 6.209 1.00 95.88 83 PRO A N 1
ATOM 666 C CA . PRO A 1 83 ? 3.078 9.479 6.254 1.00 95.88 83 PRO A CA 1
ATOM 667 C C . PRO A 1 83 ? 3.808 8.867 5.046 1.00 95.88 83 PRO A C 1
ATOM 669 O O . PRO A 1 83 ? 4.561 9.601 4.405 1.00 95.88 83 PRO A O 1
ATOM 672 N N . PRO A 1 84 ? 3.583 7.589 4.659 1.00 94.81 84 PRO A N 1
ATOM 673 C CA . PRO A 1 84 ? 4.229 7.046 3.468 1.00 94.81 84 PRO A CA 1
ATOM 674 C C . PRO A 1 84 ? 3.744 7.725 2.183 1.00 94.81 84 PRO A C 1
ATOM 676 O O . PRO A 1 84 ? 4.551 7.927 1.285 1.00 94.81 84 PRO A O 1
ATOM 679 N N . TYR A 1 85 ? 2.472 8.133 2.096 1.00 94.88 85 TYR A N 1
ATOM 680 C CA . TYR A 1 85 ? 1.962 8.866 0.933 1.00 94.88 85 TYR A CA 1
ATOM 681 C C . TYR A 1 85 ? 2.680 10.206 0.729 1.00 94.88 85 TYR A C 1
ATOM 683 O O . TYR A 1 85 ? 3.183 10.465 -0.360 1.00 94.88 85 TYR A O 1
ATOM 691 N N . ILE A 1 86 ? 2.764 11.037 1.774 1.00 96.50 86 ILE A N 1
ATOM 692 C CA . ILE A 1 86 ? 3.439 12.342 1.717 1.00 96.50 86 ILE A CA 1
ATOM 693 C C . ILE A 1 86 ? 4.918 12.150 1.383 1.00 96.50 86 ILE A C 1
ATOM 695 O O . ILE A 1 86 ? 5.454 12.889 0.565 1.00 96.50 86 ILE A O 1
ATOM 699 N N . PHE A 1 87 ? 5.568 11.144 1.972 1.00 96.38 87 PHE A N 1
ATOM 700 C CA . PHE A 1 87 ? 6.962 10.827 1.674 1.00 96.38 87 PHE A CA 1
ATOM 701 C C . PHE A 1 87 ? 7.169 10.437 0.203 1.00 96.38 87 PHE A C 1
ATOM 703 O O . PHE A 1 87 ? 8.037 10.996 -0.462 1.00 96.38 87 PHE A O 1
ATOM 710 N N . SER A 1 88 ? 6.347 9.532 -0.336 1.00 93.56 88 SER A N 1
ATOM 711 C CA . SER A 1 88 ? 6.406 9.151 -1.752 1.00 93.56 88 SER A CA 1
ATOM 712 C C . SER A 1 88 ? 6.088 10.320 -2.685 1.00 93.56 88 SER A C 1
ATOM 714 O O . SER A 1 88 ? 6.732 10.467 -3.720 1.00 93.56 88 SER A O 1
ATOM 716 N N . PHE A 1 89 ? 5.130 11.170 -2.316 1.00 95.69 89 PHE A N 1
ATOM 717 C CA . PHE A 1 89 ? 4.787 12.369 -3.075 1.00 95.69 89 PHE A CA 1
ATOM 718 C C . PHE A 1 89 ? 5.924 13.397 -3.070 1.00 95.69 89 PHE A C 1
ATOM 720 O O . PHE A 1 89 ? 6.235 13.966 -4.110 1.00 95.69 89 PHE A O 1
ATOM 727 N N . ALA A 1 90 ? 6.590 13.595 -1.929 1.00 96.56 90 ALA A N 1
ATOM 728 C CA . ALA A 1 90 ? 7.773 14.440 -1.843 1.00 96.56 90 ALA A CA 1
ATOM 729 C C . ALA A 1 90 ? 8.897 13.910 -2.744 1.00 96.56 90 ALA A C 1
ATOM 731 O O . ALA A 1 90 ? 9.437 14.677 -3.530 1.00 96.56 90 ALA A O 1
ATOM 732 N N . ILE A 1 91 ? 9.197 12.604 -2.700 1.00 96.12 91 ILE A N 1
ATOM 733 C CA . ILE A 1 91 ? 10.182 11.992 -3.611 1.00 96.12 91 ILE A CA 1
ATOM 734 C C . ILE A 1 91 ? 9.839 12.304 -5.068 1.00 96.12 91 ILE A C 1
ATOM 736 O O . ILE A 1 91 ? 10.715 12.727 -5.805 1.00 96.12 91 ILE A O 1
ATOM 740 N N . LEU A 1 92 ? 8.575 12.140 -5.466 1.00 93.94 92 LEU A N 1
ATOM 741 C CA . LEU A 1 92 ? 8.134 12.417 -6.832 1.00 93.94 92 LEU A CA 1
ATOM 742 C C . LEU A 1 92 ? 8.273 13.896 -7.231 1.00 93.94 92 LEU A C 1
ATOM 744 O O . LEU A 1 92 ? 8.513 14.179 -8.394 1.00 93.94 92 LEU A O 1
ATOM 748 N N . LEU A 1 93 ? 8.086 14.841 -6.305 1.00 95.12 93 LEU A N 1
ATOM 749 C CA . LEU A 1 93 ? 8.225 16.274 -6.596 1.00 95.12 93 LEU A CA 1
ATOM 750 C C . LEU A 1 93 ? 9.683 16.740 -6.696 1.00 95.12 93 LEU A C 1
ATOM 752 O O . LEU A 1 93 ? 9.951 17.740 -7.358 1.00 95.12 93 LEU A O 1
ATOM 756 N N . PHE A 1 94 ? 10.596 16.076 -5.986 1.00 92.00 94 PHE A N 1
ATOM 757 C CA . PHE A 1 94 ? 12.009 16.461 -5.905 1.00 92.00 94 PHE A CA 1
ATOM 758 C C . PHE A 1 94 ? 12.938 15.606 -6.788 1.00 92.00 94 PHE A C 1
ATOM 760 O O . PHE A 1 94 ? 14.140 15.873 -6.811 1.00 92.00 94 PHE A O 1
ATOM 767 N N . TYR A 1 95 ? 12.403 14.596 -7.478 1.00 81.69 95 TYR A N 1
ATOM 768 C CA . TYR A 1 95 ? 13.090 13.756 -8.464 1.00 81.69 95 TYR A CA 1
ATOM 769 C C . TYR A 1 95 ? 12.674 14.160 -9.878 1.00 81.69 95 TYR A C 1
ATOM 771 O O . TYR A 1 95 ? 13.581 14.390 -10.707 1.00 81.69 95 TYR A O 1
#